Protein AF-A0AAV0UZR2-F1 (afdb_monomer_lite)

Foldseek 3Di:
DDWAKEKEKEFECAQAWWWKFKDFPPDTPDIGIAGHRGIDMDMDTCVVQAQTKIKIFIWDQDPPRDIDRPFDIDIDHHHDDPPGYYHYYYDYGYYD

Radius of gyration: 14.13 Å; chains: 1; bounding box: 41×25×30 Å

Sequence (96 aa):
MKISPVTIKFTSVDTKDVAVNIKSGGDKIDEVGVPAGGTVTWKSNVTALGGKTLYLNRWRQGFLGIPDTAGGSLMLWIPRSSHGGSLQLTAVVNKS

Structure (mmCIF, N/CA/C/O backbone):
data_AF-A0AAV0UZR2-F1
#
_entry.id   AF-A0AAV0UZR2-F1
#
loop_
_atom_site.group_PDB
_atom_site.id
_atom_site.type_symbol
_atom_site.label_atom_id
_atom_site.label_alt_id
_atom_site.label_comp_id
_atom_site.label_asym_id
_atom_site.label_entity_id
_at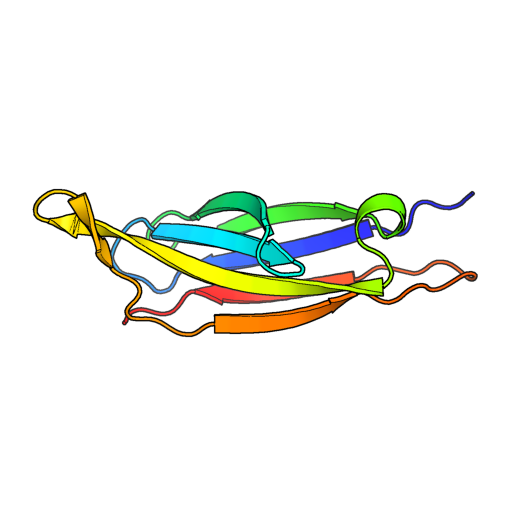om_site.label_seq_id
_atom_site.pdbx_PDB_ins_code
_atom_site.Cartn_x
_atom_site.Cartn_y
_atom_site.Cartn_z
_atom_site.occupancy
_atom_site.B_iso_or_equiv
_atom_site.auth_seq_id
_atom_site.auth_comp_id
_atom_site.auth_asym_id
_atom_site.auth_atom_id
_atom_site.pdbx_PDB_model_num
ATOM 1 N N . MET A 1 1 ? 23.705 1.122 -9.496 1.00 58.53 1 MET A N 1
ATOM 2 C CA . MET A 1 1 ? 22.293 1.443 -9.808 1.00 58.53 1 MET A CA 1
ATOM 3 C C . MET A 1 1 ? 21.659 2.048 -8.563 1.00 58.53 1 MET A C 1
ATOM 5 O O . MET A 1 1 ? 21.770 1.448 -7.503 1.00 58.53 1 MET A O 1
ATOM 9 N N . LYS A 1 2 ? 21.088 3.256 -8.643 1.00 66.00 2 LYS A N 1
ATOM 10 C CA . LYS A 1 2 ? 20.457 3.909 -7.484 1.00 66.00 2 LYS A CA 1
ATOM 11 C C . LYS A 1 2 ? 19.085 3.262 -7.262 1.00 66.00 2 LYS A C 1
ATOM 13 O O . LYS A 1 2 ? 18.291 3.218 -8.195 1.00 66.00 2 LYS A O 1
ATOM 18 N N . ILE A 1 3 ? 18.824 2.721 -6.072 1.00 80.25 3 ILE A N 1
ATOM 19 C CA . ILE A 1 3 ? 17.514 2.135 -5.750 1.00 80.25 3 ILE A CA 1
ATOM 20 C C . ILE A 1 3 ? 16.518 3.284 -5.565 1.00 80.25 3 ILE A C 1
ATOM 22 O O . ILE A 1 3 ? 16.710 4.129 -4.694 1.00 80.25 3 ILE A O 1
ATOM 26 N N . SER A 1 4 ? 15.465 3.315 -6.381 1.00 91.56 4 SER A N 1
ATOM 27 C CA . SER A 1 4 ? 14.359 4.265 -6.235 1.00 91.56 4 SER A CA 1
ATOM 28 C C . SER A 1 4 ? 13.284 3.685 -5.314 1.00 91.56 4 SER A C 1
ATOM 30 O O . SER A 1 4 ? 12.670 2.676 -5.678 1.00 91.56 4 SER A O 1
ATOM 32 N N . PRO A 1 5 ? 13.055 4.265 -4.122 1.00 94.88 5 PRO A N 1
ATOM 33 C CA . PRO A 1 5 ? 12.114 3.711 -3.162 1.00 94.88 5 PRO A CA 1
ATOM 34 C C . PRO A 1 5 ? 10.664 4.023 -3.540 1.00 94.88 5 PRO A C 1
ATOM 36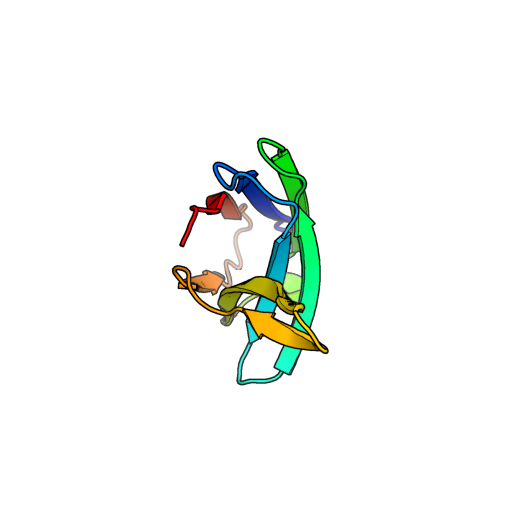 O O . PRO A 1 5 ? 10.356 5.061 -4.134 1.00 94.88 5 PRO A O 1
ATOM 39 N N . VAL A 1 6 ? 9.779 3.117 -3.140 1.00 96.62 6 VAL A N 1
ATOM 40 C CA . VAL A 1 6 ? 8.327 3.291 -3.147 1.00 96.62 6 VAL A CA 1
ATOM 41 C C . VAL A 1 6 ? 7.869 3.178 -1.699 1.00 96.62 6 VAL A C 1
ATOM 43 O O . VAL A 1 6 ? 7.989 2.110 -1.105 1.00 96.62 6 VAL A O 1
ATOM 46 N N . THR A 1 7 ? 7.374 4.269 -1.125 1.00 97.94 7 THR A N 1
ATOM 47 C CA . THR A 1 7 ? 6.912 4.317 0.267 1.00 97.94 7 THR A CA 1
ATOM 48 C C . THR A 1 7 ? 5.449 4.722 0.295 1.00 97.94 7 THR A C 1
ATOM 50 O O . THR A 1 7 ? 5.090 5.792 -0.198 1.00 97.94 7 THR A O 1
ATOM 53 N N . ILE A 1 8 ? 4.612 3.884 0.899 1.00 98.25 8 ILE A N 1
ATOM 54 C CA . ILE A 1 8 ? 3.195 4.171 1.106 1.00 98.25 8 ILE A CA 1
ATOM 55 C C . ILE A 1 8 ? 2.931 4.193 2.606 1.00 98.25 8 ILE A C 1
ATOM 57 O O . ILE A 1 8 ? 3.146 3.207 3.306 1.00 98.25 8 ILE A O 1
ATOM 61 N N . LYS A 1 9 ? 2.475 5.336 3.105 1.00 98.56 9 LYS A N 1
ATOM 62 C CA . LYS A 1 9 ? 2.024 5.522 4.477 1.00 98.56 9 LYS A CA 1
ATOM 63 C C . LYS A 1 9 ? 0.507 5.404 4.502 1.00 98.56 9 LYS A C 1
ATOM 65 O O . LYS A 1 9 ? -0.181 6.240 3.924 1.00 98.56 9 LYS A O 1
ATOM 70 N N . PHE A 1 10 ? -0.005 4.378 5.161 1.00 97.75 10 PHE A N 1
ATOM 71 C CA . PHE A 1 10 ? -1.428 4.215 5.419 1.00 97.75 10 PHE A CA 1
ATOM 72 C C . PHE A 1 10 ? -1.764 4.847 6.761 1.00 97.75 10 PHE A C 1
ATOM 74 O O . PHE A 1 10 ? -1.142 4.507 7.765 1.00 97.75 10 PHE A O 1
ATOM 81 N N . THR A 1 11 ? -2.741 5.745 6.784 1.00 97.06 11 THR A N 1
ATOM 82 C CA . THR A 1 11 ? -3.270 6.341 8.015 1.00 97.06 11 THR A CA 1
ATOM 83 C C . THR A 1 11 ? -4.752 6.020 8.097 1.00 97.06 11 THR A C 1
ATOM 85 O O . THR A 1 11 ? -5.518 6.415 7.222 1.00 97.06 11 THR A O 1
ATOM 88 N N . SER A 1 12 ? -5.148 5.270 9.120 1.00 94.94 12 SER A N 1
ATOM 89 C CA . SER A 1 12 ? -6.528 4.841 9.306 1.00 94.94 12 SER A CA 1
ATOM 90 C C . SER A 1 12 ? -7.332 5.895 10.051 1.00 94.94 12 SER A C 1
ATOM 92 O O . SER A 1 12 ? -6.920 6.369 11.106 1.00 94.94 12 SER A O 1
ATOM 94 N N . VAL A 1 13 ? -8.503 6.222 9.512 1.00 93.88 13 VAL A N 1
ATOM 95 C CA . VAL A 1 13 ? -9.589 6.898 10.238 1.00 93.88 13 VAL A CA 1
ATOM 96 C C . VAL A 1 13 ? -10.762 5.938 10.490 1.00 93.88 13 VAL A C 1
ATOM 98 O O . VAL A 1 13 ? -11.852 6.362 10.867 1.00 93.88 13 VAL A O 1
ATOM 101 N N . ASP A 1 14 ? -10.553 4.637 10.264 1.00 90.50 14 ASP A N 1
ATOM 102 C CA . ASP A 1 14 ? -11.505 3.579 10.599 1.00 90.50 14 ASP A CA 1
ATOM 103 C C . ASP A 1 14 ? -11.574 3.398 12.129 1.00 90.50 14 ASP A C 1
ATOM 105 O O . ASP A 1 14 ? -10.608 3.639 12.861 1.00 90.50 14 ASP A O 1
ATOM 109 N N . THR A 1 15 ? -12.734 2.962 12.620 1.00 91.25 15 THR A N 1
ATOM 110 C CA . THR A 1 15 ? -12.966 2.655 14.038 1.00 91.25 15 THR A CA 1
ATOM 111 C C . THR A 1 15 ? -12.563 1.228 14.404 1.00 91.25 15 THR A C 1
ATOM 113 O O . THR A 1 15 ? -12.688 0.828 15.565 1.00 91.25 15 THR A O 1
ATOM 116 N N . LYS A 1 16 ? -12.117 0.439 13.422 1.00 90.56 16 LYS A N 1
ATOM 117 C CA . LYS A 1 16 ? -11.680 -0.948 13.575 1.00 90.56 16 LYS A CA 1
ATOM 118 C C . LYS A 1 16 ? -10.348 -1.178 12.875 1.00 90.56 16 LYS A C 1
ATOM 120 O O . LYS A 1 16 ? -9.982 -0.461 11.947 1.00 90.56 16 LYS A O 1
ATOM 125 N N . ASP A 1 17 ? -9.653 -2.217 13.322 1.00 92.38 17 ASP A N 1
ATOM 126 C CA . ASP A 1 17 ? -8.482 -2.723 12.622 1.00 92.38 17 ASP A CA 1
ATOM 127 C C . ASP A 1 17 ? -8.910 -3.277 11.263 1.00 92.38 17 ASP A C 1
ATOM 129 O O . ASP A 1 17 ? -9.918 -3.987 11.136 1.00 92.38 17 ASP A O 1
ATOM 133 N N . VAL A 1 18 ? -8.133 -2.929 10.248 1.00 92.44 18 VAL A N 1
ATOM 134 C CA . VAL A 1 18 ? -8.352 -3.306 8.854 1.00 92.44 18 VAL A CA 1
ATOM 135 C C . VAL A 1 18 ? -7.034 -3.773 8.254 1.00 92.44 18 VAL A C 1
ATOM 137 O O . VAL A 1 18 ? -5.975 -3.655 8.865 1.00 92.44 18 VAL A O 1
ATOM 140 N N . ALA A 1 19 ? -7.079 -4.280 7.034 1.00 93.69 19 ALA A N 1
ATOM 141 C CA . ALA A 1 19 ? -5.905 -4.456 6.207 1.00 93.69 19 ALA A CA 1
ATOM 142 C C . ALA A 1 19 ? -6.063 -3.704 4.885 1.00 93.69 19 ALA A C 1
ATOM 144 O O . ALA A 1 19 ? -7.169 -3.386 4.446 1.00 93.69 19 ALA A O 1
ATOM 145 N N . VAL A 1 20 ? -4.944 -3.433 4.227 1.00 94.62 20 VAL A N 1
ATOM 146 C CA . VAL A 1 20 ? -4.909 -2.957 2.848 1.00 94.62 20 VAL A CA 1
ATOM 147 C C . VAL A 1 20 ? -4.285 -4.045 1.993 1.00 94.62 20 VAL A C 1
ATOM 149 O O . VAL A 1 20 ? -3.106 -4.363 2.129 1.00 94.62 20 VAL A O 1
ATOM 152 N N . ASN A 1 21 ? -5.083 -4.605 1.091 1.00 94.44 21 ASN A N 1
ATOM 153 C CA . ASN A 1 21 ? -4.593 -5.489 0.047 1.00 94.44 21 ASN A CA 1
ATOM 154 C C . ASN A 1 21 ? -3.899 -4.662 -1.033 1.00 94.44 21 ASN A C 1
ATOM 156 O O . ASN A 1 21 ? -4.495 -3.732 -1.578 1.00 94.44 21 ASN A O 1
ATOM 160 N N . ILE A 1 22 ? -2.671 -5.039 -1.374 1.00 96.69 22 ILE A N 1
ATOM 161 C CA . ILE A 1 22 ? -1.886 -4.449 -2.455 1.00 96.69 22 ILE A CA 1
ATOM 162 C C . ILE A 1 22 ? -1.853 -5.464 -3.591 1.00 96.69 22 ILE A C 1
ATOM 164 O O . ILE A 1 22 ? -1.331 -6.566 -3.429 1.00 96.69 22 ILE A O 1
ATOM 168 N N . LYS A 1 23 ? -2.426 -5.112 -4.742 1.00 96.44 23 LYS A N 1
ATOM 169 C CA . LYS A 1 23 ? -2.515 -5.996 -5.912 1.00 96.44 23 LYS A CA 1
ATOM 170 C C . LYS A 1 23 ? -1.971 -5.340 -7.174 1.00 96.44 23 LYS A C 1
ATOM 172 O O . LYS A 1 23 ? -1.930 -4.119 -7.263 1.00 96.44 23 LYS A O 1
ATOM 177 N N . SER A 1 24 ? -1.626 -6.142 -8.177 1.00 97.12 24 SER A N 1
ATOM 178 C CA . SER A 1 24 ? -1.356 -5.685 -9.548 1.00 97.12 24 SER A CA 1
ATOM 179 C C . SER A 1 24 ? -1.814 -6.750 -10.533 1.00 97.12 24 SER A C 1
ATOM 181 O O . SER A 1 24 ? -1.433 -7.903 -10.394 1.00 97.12 24 SER A O 1
ATOM 183 N N . GLY A 1 25 ?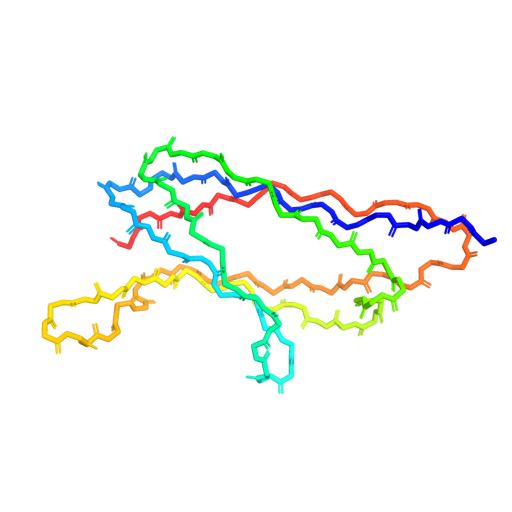 -2.598 -6.375 -11.547 1.00 94.19 25 GLY A N 1
ATOM 184 C CA . GLY A 1 25 ? -3.055 -7.321 -12.577 1.00 94.19 25 GLY A CA 1
ATOM 185 C C . GLY A 1 25 ? -3.952 -8.457 -12.063 1.00 94.19 25 GLY A C 1
ATOM 186 O O . GLY A 1 25 ? -4.087 -9.464 -12.740 1.00 94.19 25 GLY A O 1
ATOM 187 N N . GLY A 1 26 ? -4.553 -8.307 -10.877 1.00 90.56 26 GLY A N 1
ATOM 188 C CA . GLY A 1 26 ? -5.378 -9.335 -10.226 1.00 90.56 26 GLY A CA 1
ATOM 189 C C . GLY A 1 26 ? -4.658 -10.096 -9.109 1.00 90.56 26 GLY A C 1
ATOM 190 O O . GLY A 1 26 ? -5.308 -10.505 -8.145 1.00 90.56 26 GLY A O 1
ATOM 191 N N . ASP A 1 27 ? -3.328 -10.172 -9.162 1.00 95.19 27 ASP A N 1
ATOM 192 C CA . ASP A 1 27 ? -2.522 -10.905 -8.186 1.00 95.19 27 ASP A CA 1
ATOM 193 C C . ASP A 1 27 ? -2.249 -10.085 -6.925 1.00 95.19 27 ASP A C 1
ATOM 195 O O . ASP A 1 27 ? -1.987 -8.877 -6.986 1.00 95.19 27 ASP A O 1
ATOM 199 N N . LYS A 1 28 ? -2.284 -10.752 -5.764 1.00 94.81 28 LYS A N 1
ATOM 200 C CA . LYS A 1 28 ? -1.891 -10.151 -4.485 1.00 94.81 28 LYS A CA 1
ATOM 201 C C . LYS A 1 28 ? -0.367 -10.041 -4.419 1.00 94.81 28 LYS A C 1
ATOM 203 O O . LYS A 1 28 ? 0.333 -11.036 -4.555 1.00 94.81 28 LYS A O 1
ATOM 208 N N . ILE A 1 29 ? 0.118 -8.823 -4.193 1.00 96.88 29 ILE A N 1
ATOM 209 C CA . ILE A 1 29 ? 1.523 -8.522 -3.903 1.00 96.88 29 ILE A CA 1
ATOM 210 C C . ILE A 1 29 ? 1.758 -8.615 -2.398 1.00 96.88 29 ILE A C 1
ATOM 212 O O . ILE A 1 29 ? 2.725 -9.236 -1.973 1.00 96.88 29 ILE A O 1
ATOM 216 N N . ASP A 1 30 ? 0.890 -7.977 -1.610 1.00 97.25 30 ASP A N 1
ATOM 217 C CA . ASP A 1 30 ? 1.017 -7.919 -0.155 1.00 97.25 30 ASP A CA 1
ATOM 218 C C . ASP A 1 30 ? -0.334 -7.614 0.517 1.00 97.25 30 ASP A C 1
ATOM 220 O O . ASP A 1 30 ? -1.293 -7.188 -0.139 1.00 97.25 30 ASP A O 1
ATOM 224 N N . GLU A 1 31 ? -0.403 -7.805 1.830 1.00 95.44 31 GLU A N 1
ATOM 225 C CA . GLU A 1 31 ? -1.513 -7.401 2.687 1.00 95.44 31 GLU A CA 1
ATOM 226 C C . GLU A 1 31 ? -0.972 -6.733 3.954 1.00 95.44 31 GLU A C 1
ATOM 228 O O . GLU A 1 31 ? -0.252 -7.336 4.744 1.00 95.44 31 GLU A O 1
ATOM 233 N N . VAL A 1 32 ? -1.331 -5.466 4.155 1.00 96.50 32 VAL A N 1
ATOM 234 C CA . VAL A 1 32 ? -0.794 -4.649 5.247 1.00 96.50 32 VAL A CA 1
ATOM 235 C C . VAL A 1 32 ? -1.870 -4.429 6.296 1.00 96.50 32 VAL A C 1
ATOM 237 O O . VAL A 1 32 ? -2.837 -3.721 6.030 1.00 96.50 32 VAL A O 1
ATOM 240 N N . GLY A 1 33 ? -1.697 -4.990 7.492 1.00 95.81 33 GLY A N 1
ATOM 241 C CA . GLY A 1 33 ? -2.549 -4.675 8.640 1.00 95.81 33 GLY A CA 1
ATOM 242 C C . GLY A 1 33 ? -2.381 -3.215 9.072 1.00 95.81 33 GLY A C 1
ATOM 243 O O . GLY A 1 33 ? -1.258 -2.737 9.226 1.00 95.81 33 GLY A O 1
ATOM 244 N N . VAL A 1 34 ? -3.490 -2.505 9.270 1.00 95.88 34 VAL A N 1
ATOM 245 C CA . VAL A 1 34 ? -3.535 -1.108 9.715 1.00 95.88 34 VAL A CA 1
ATOM 246 C C . VAL A 1 34 ? -4.478 -1.008 10.922 1.00 95.88 34 VAL A C 1
ATOM 248 O O . VAL A 1 34 ? -5.688 -1.193 10.762 1.00 95.88 34 VAL A O 1
ATOM 251 N N . PRO A 1 35 ? -3.953 -0.715 12.127 1.00 95.50 35 PRO A N 1
ATOM 252 C CA . PRO A 1 35 ? -4.781 -0.567 13.321 1.00 95.50 35 PRO A CA 1
ATOM 253 C C . PRO A 1 35 ? -5.783 0.591 13.215 1.00 95.50 35 PRO A C 1
ATOM 255 O O . PRO A 1 35 ? -5.531 1.572 12.508 1.00 95.50 35 PRO A O 1
ATOM 258 N N . ALA A 1 36 ? -6.888 0.513 13.957 1.00 94.56 36 ALA A N 1
ATOM 259 C CA . ALA A 1 36 ? -7.868 1.594 14.084 1.00 94.56 36 ALA A CA 1
ATOM 260 C C . ALA A 1 36 ? -7.196 2.890 14.572 1.00 94.56 36 ALA A C 1
ATOM 262 O O . ALA A 1 36 ? -6.442 2.872 15.545 1.00 94.56 36 ALA A O 1
ATOM 263 N N . GLY A 1 37 ? -7.426 4.013 13.880 1.00 95.38 37 GLY A N 1
ATOM 264 C CA . GLY A 1 37 ? -6.743 5.289 14.163 1.00 95.38 37 GLY A CA 1
ATOM 265 C C . GLY A 1 37 ? -5.216 5.275 13.953 1.00 95.38 37 GLY A C 1
ATOM 266 O O . GLY A 1 37 ? -4.535 6.267 14.215 1.00 95.38 37 GLY A O 1
ATOM 267 N N . GLY A 1 38 ? -4.659 4.143 13.519 1.00 97.06 38 GLY A N 1
ATOM 268 C CA . GLY A 1 38 ? -3.231 3.895 13.439 1.00 97.06 38 GLY A CA 1
ATOM 269 C C . GLY A 1 38 ? -2.604 4.379 12.140 1.00 97.06 38 GLY A C 1
ATOM 270 O O . GLY A 1 38 ? -3.263 4.786 11.183 1.00 97.06 38 GLY A O 1
ATOM 271 N N . THR A 1 39 ? -1.278 4.317 12.097 1.00 98.25 39 THR A N 1
ATOM 272 C CA . THR A 1 39 ? -0.500 4.629 10.902 1.00 98.25 39 THR A CA 1
ATOM 273 C C . THR A 1 39 ? 0.571 3.574 10.684 1.00 98.25 39 THR A C 1
ATOM 275 O O . THR A 1 39 ? 1.338 3.272 11.595 1.00 98.25 39 THR A O 1
ATOM 278 N N . VAL A 1 40 ? 0.653 3.051 9.463 1.00 98.31 40 VAL A N 1
ATOM 279 C CA . VAL A 1 40 ? 1.614 2.016 9.068 1.00 98.31 40 VAL A CA 1
ATOM 280 C C . VAL A 1 40 ? 2.320 2.441 7.789 1.00 98.31 40 VAL A C 1
ATOM 282 O O . VAL A 1 40 ? 1.712 3.004 6.883 1.00 98.31 40 VAL A O 1
ATOM 285 N N . THR A 1 41 ? 3.627 2.199 7.714 1.00 98.62 41 THR A N 1
ATOM 286 C CA . THR A 1 41 ? 4.421 2.486 6.515 1.00 98.62 41 THR A CA 1
ATOM 287 C C . THR A 1 41 ? 4.802 1.188 5.825 1.00 98.62 41 THR A C 1
ATOM 289 O O . THR A 1 41 ? 5.518 0.371 6.397 1.00 98.62 41 THR A O 1
ATOM 292 N N . TRP A 1 42 ? 4.374 1.041 4.578 1.00 98.44 42 TRP A N 1
ATOM 293 C CA . TRP A 1 42 ? 4.793 -0.016 3.671 1.00 98.44 42 TRP A CA 1
ATOM 294 C C . TRP A 1 42 ? 5.876 0.498 2.719 1.00 98.44 42 TRP A C 1
ATOM 296 O O . TRP A 1 42 ? 5.816 1.638 2.245 1.00 98.44 42 TRP A O 1
ATOM 306 N N . LYS A 1 43 ? 6.889 -0.328 2.447 1.00 98.00 43 LYS A N 1
ATOM 307 C CA . LYS A 1 43 ? 8.043 0.039 1.617 1.00 98.00 43 LYS A CA 1
ATOM 308 C C . LYS A 1 43 ? 8.312 -1.024 0.562 1.00 98.00 43 LYS A C 1
ATOM 310 O O . LYS A 1 43 ? 8.266 -2.215 0.835 1.00 98.00 43 LYS A O 1
ATOM 315 N N . SER A 1 44 ? 8.679 -0.564 -0.623 1.00 96.44 44 SER A N 1
ATOM 316 C CA . SER A 1 44 ? 9.170 -1.367 -1.736 1.00 96.44 44 SER A CA 1
ATOM 317 C C . SER A 1 44 ? 10.106 -0.509 -2.600 1.00 96.44 44 SER A C 1
ATOM 319 O O . SER A 1 44 ? 10.671 0.487 -2.134 1.00 96.44 44 SER A O 1
ATOM 321 N N . ASN A 1 45 ? 10.307 -0.877 -3.863 1.00 94.44 45 ASN A N 1
ATOM 322 C CA . ASN A 1 45 ? 11.168 -0.154 -4.789 1.00 94.44 45 ASN A CA 1
ATOM 323 C C . ASN A 1 45 ? 10.702 -0.277 -6.250 1.00 94.44 45 ASN A C 1
ATOM 325 O O . ASN A 1 45 ? 9.925 -1.159 -6.620 1.00 94.44 45 ASN A O 1
ATOM 329 N N . VAL A 1 46 ? 11.210 0.623 -7.093 1.00 92.81 46 VAL A N 1
ATOM 330 C CA . VAL A 1 46 ? 10.898 0.678 -8.530 1.00 92.81 46 VAL A CA 1
ATOM 331 C C . VAL A 1 46 ? 11.442 -0.537 -9.289 1.00 92.81 46 VAL A C 1
ATOM 333 O O . VAL A 1 46 ? 10.855 -0.911 -10.298 1.00 92.81 46 VAL A O 1
ATOM 336 N N . THR A 1 47 ? 12.494 -1.208 -8.811 1.00 91.69 47 THR A N 1
ATOM 337 C CA . THR A 1 47 ? 12.972 -2.455 -9.436 1.00 91.69 47 THR A CA 1
ATOM 338 C C . THR A 1 47 ? 11.901 -3.548 -9.382 1.00 91.69 47 THR A C 1
ATOM 340 O O . THR A 1 47 ? 11.718 -4.269 -10.356 1.00 91.69 47 THR A O 1
ATOM 343 N N . ALA A 1 48 ? 11.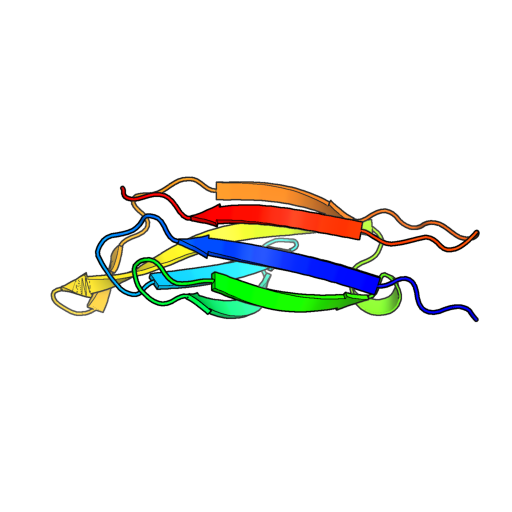157 -3.641 -8.276 1.00 93.75 48 ALA A N 1
ATOM 344 C CA . ALA A 1 48 ? 10.076 -4.609 -8.111 1.00 93.75 48 ALA A CA 1
ATOM 345 C C . ALA A 1 48 ? 8.755 -4.159 -8.761 1.00 93.75 48 ALA A C 1
ATOM 347 O O . ALA A 1 48 ? 8.022 -4.972 -9.329 1.00 93.75 48 ALA A O 1
ATOM 348 N N . LEU A 1 49 ? 8.424 -2.868 -8.653 1.00 95.56 49 LEU A N 1
ATOM 349 C CA . LEU A 1 49 ? 7.075 -2.368 -8.951 1.00 95.56 49 LEU A CA 1
ATOM 350 C C . LEU A 1 49 ? 6.979 -1.474 -10.183 1.00 95.56 49 LEU A C 1
ATOM 352 O O . LEU A 1 49 ? 5.874 -1.161 -10.618 1.00 95.56 49 LEU A O 1
ATOM 356 N N . GLY A 1 50 ? 8.104 -1.041 -10.743 1.00 94.69 50 GLY A N 1
ATOM 357 C CA . GLY A 1 50 ? 8.138 -0.098 -11.849 1.00 94.69 50 GLY A CA 1
ATOM 358 C C . GLY A 1 50 ? 7.283 -0.564 -13.024 1.00 94.69 50 GLY A C 1
ATOM 359 O O . GLY A 1 50 ? 7.477 -1.648 -13.567 1.00 94.69 50 GLY A O 1
ATOM 360 N N . GLY A 1 51 ? 6.347 0.283 -13.448 1.00 94.75 51 GLY A N 1
ATOM 361 C CA . GLY A 1 51 ? 5.468 0.035 -14.586 1.00 94.75 51 GLY A CA 1
ATOM 362 C C . GLY A 1 51 ? 4.224 -0.775 -14.246 1.00 94.75 51 GLY A C 1
ATOM 363 O O . GLY A 1 51 ? 3.357 -0.898 -15.107 1.00 94.75 51 GLY A O 1
ATOM 364 N N . LYS A 1 52 ? 4.113 -1.290 -13.017 1.00 96.31 52 LYS A N 1
ATOM 365 C CA . LYS A 1 52 ? 2.893 -1.918 -12.514 1.00 96.31 52 LYS A CA 1
ATOM 366 C C . LYS A 1 52 ? 1.884 -0.853 -12.095 1.00 96.31 52 LYS A C 1
ATOM 368 O O . LYS A 1 52 ? 2.247 0.228 -11.624 1.00 96.31 52 LYS A O 1
ATOM 373 N N . THR A 1 53 ? 0.613 -1.208 -12.212 1.00 97.50 53 THR A N 1
ATOM 374 C CA . THR A 1 53 ? -0.489 -0.476 -11.593 1.00 97.50 53 THR A CA 1
ATOM 375 C C . THR A 1 53 ? -0.853 -1.183 -10.298 1.00 97.50 53 THR A C 1
ATOM 377 O O . THR A 1 53 ? -1.249 -2.347 -10.317 1.00 97.50 53 THR A O 1
ATOM 380 N N . LEU A 1 54 ? -0.696 -0.487 -9.176 1.00 97.69 54 LEU A N 1
ATOM 381 C CA . LEU A 1 54 ? -1.116 -0.965 -7.871 1.00 97.69 54 LEU A CA 1
ATOM 382 C C . LEU A 1 54 ? -2.593 -0.665 -7.649 1.00 97.69 54 LEU A C 1
ATOM 384 O O . LEU A 1 54 ? -3.045 0.458 -7.868 1.00 97.69 54 LEU A O 1
ATOM 388 N N . TYR A 1 55 ? -3.307 -1.658 -7.142 1.00 95.56 55 TYR A N 1
ATOM 389 C CA . TYR A 1 55 ? -4.641 -1.522 -6.579 1.00 95.56 55 TYR A CA 1
ATOM 390 C C . TYR A 1 55 ? -4.523 -1.685 -5.070 1.00 95.56 55 TYR A C 1
ATOM 392 O O . TYR A 1 55 ? -4.137 -2.754 -4.591 1.00 95.56 55 TYR A O 1
ATOM 400 N N . LEU A 1 56 ? -4.823 -0.618 -4.336 1.00 95.50 56 LEU A N 1
ATOM 401 C CA . LEU A 1 56 ? -4.846 -0.596 -2.879 1.00 95.50 56 LEU A CA 1
ATOM 402 C C . LEU A 1 56 ? -6.304 -0.694 -2.443 1.00 95.50 56 LEU A C 1
ATOM 404 O O . LEU A 1 56 ? -7.089 0.223 -2.696 1.00 95.50 56 LEU A O 1
ATOM 408 N N . ASN A 1 57 ? -6.669 -1.813 -1.829 1.00 90.88 57 ASN A N 1
ATOM 409 C CA . ASN A 1 57 ? -8.040 -2.081 -1.417 1.00 90.88 57 ASN A CA 1
ATOM 410 C C . ASN A 1 57 ? -8.126 -2.256 0.096 1.00 90.88 57 ASN A C 1
ATOM 412 O O . ASN A 1 57 ? -7.488 -3.159 0.643 1.00 90.88 57 ASN A O 1
ATOM 416 N N . ARG A 1 58 ? -8.944 -1.431 0.757 1.00 91.44 58 ARG A N 1
ATOM 417 C CA . ARG A 1 58 ? -9.297 -1.635 2.165 1.00 91.44 58 ARG A CA 1
ATOM 418 C C . ARG A 1 58 ? -10.042 -2.962 2.307 1.00 91.44 58 ARG A C 1
ATOM 420 O O . ARG A 1 58 ? -10.909 -3.300 1.507 1.00 91.44 58 ARG A O 1
ATOM 427 N N . TRP A 1 59 ? -9.682 -3.718 3.329 1.00 86.69 59 TRP A N 1
ATOM 428 C CA . TRP A 1 59 ? -10.155 -5.068 3.576 1.00 86.69 59 TRP A CA 1
ATOM 429 C C . TRP A 1 59 ? -10.356 -5.290 5.067 1.00 86.69 59 TRP A C 1
ATOM 431 O O . TRP A 1 59 ? -9.507 -4.911 5.870 1.00 86.69 59 TRP A O 1
ATOM 441 N N . ARG A 1 60 ? -11.438 -5.965 5.447 1.00 86.75 60 ARG A N 1
ATOM 442 C CA . ARG A 1 60 ? -11.601 -6.487 6.802 1.00 86.75 60 ARG A CA 1
ATOM 443 C C . ARG A 1 60 ? -12.344 -7.812 6.754 1.00 86.75 60 ARG A C 1
ATOM 445 O O . ARG A 1 60 ? -13.300 -7.971 6.000 1.00 86.75 60 ARG A O 1
ATOM 452 N N . GLN A 1 61 ? -11.923 -8.764 7.580 1.00 76.56 61 GLN A N 1
ATOM 453 C CA . GLN A 1 61 ? -12.715 -9.969 7.784 1.00 76.56 61 GLN A CA 1
ATOM 454 C C . GLN A 1 61 ? -13.988 -9.592 8.556 1.00 76.56 61 GLN A C 1
ATOM 456 O O . GLN A 1 61 ? -13.918 -9.099 9.684 1.00 76.56 61 GLN A O 1
ATOM 461 N N . GLY A 1 62 ? -15.147 -9.767 7.924 1.00 71.12 62 GLY A N 1
ATOM 462 C CA . GLY A 1 62 ? -16.451 -9.536 8.531 1.00 71.12 62 GLY A CA 1
ATOM 463 C C . GLY A 1 62 ? -16.927 -10.714 9.385 1.00 71.12 62 GLY A C 1
ATOM 464 O O . GLY A 1 62 ? -16.210 -11.687 9.635 1.00 71.12 62 GLY A O 1
ATOM 465 N N . PHE A 1 63 ? -18.169 -10.614 9.856 1.00 62.34 63 PHE A N 1
ATOM 466 C CA . PHE A 1 63 ? -18.818 -11.648 10.664 1.00 62.34 63 PHE A CA 1
ATOM 467 C C . PHE A 1 63 ? -19.010 -12.941 9.846 1.00 62.34 63 PHE A C 1
ATOM 469 O O . PHE A 1 63 ? -19.327 -12.884 8.661 1.00 62.34 63 PHE A O 1
ATOM 476 N N . LEU A 1 64 ? -18.779 -14.105 10.467 1.00 73.94 64 LEU A N 1
ATOM 477 C CA . LEU A 1 64 ? -18.781 -15.436 9.824 1.00 73.94 64 LEU A CA 1
ATOM 478 C C . LEU A 1 64 ? -17.754 -15.623 8.689 1.00 73.94 64 LEU A C 1
ATOM 480 O O . LEU A 1 64 ? -17.899 -16.518 7.862 1.00 73.94 64 LEU A O 1
ATOM 484 N N . GLY A 1 65 ? -16.702 -14.800 8.641 1.00 67.25 65 GLY A N 1
ATOM 485 C CA . GLY A 1 65 ? -15.673 -14.894 7.602 1.00 67.25 65 GLY A CA 1
ATOM 486 C C . GLY A 1 65 ? -16.097 -14.310 6.254 1.00 67.25 65 GLY A C 1
ATOM 487 O O . GLY A 1 65 ? -15.366 -14.462 5.278 1.00 67.25 65 GLY A O 1
ATOM 488 N N . ILE A 1 66 ? -17.237 -13.613 6.199 1.00 69.50 66 ILE A N 1
ATOM 489 C CA . ILE A 1 66 ? -17.662 -12.887 5.005 1.00 69.50 66 ILE A CA 1
ATOM 490 C C . ILE A 1 66 ? -16.762 -11.655 4.843 1.00 69.50 66 ILE A C 1
ATOM 492 O O . ILE A 1 66 ? -16.635 -10.867 5.781 1.00 69.50 66 ILE A O 1
ATOM 496 N N . PRO A 1 67 ? -16.130 -11.470 3.677 1.00 69.06 67 PRO A N 1
ATOM 497 C CA . PRO A 1 67 ? -15.376 -10.267 3.357 1.00 69.06 67 PRO A CA 1
ATOM 498 C C . PRO A 1 67 ? -16.184 -8.981 3.545 1.00 69.06 67 PRO A C 1
ATOM 500 O O . PRO A 1 67 ? -17.222 -8.815 2.910 1.00 69.06 67 PRO A O 1
ATOM 503 N N . ASP A 1 68 ? -15.683 -8.044 4.349 1.00 71.12 68 ASP A N 1
ATOM 504 C CA . ASP A 1 68 ? -16.145 -6.661 4.304 1.00 71.12 68 ASP A CA 1
ATOM 505 C C . ASP A 1 68 ? -15.196 -5.851 3.411 1.00 71.12 68 ASP A C 1
ATOM 507 O O . ASP A 1 68 ? -14.060 -5.527 3.778 1.00 71.12 68 ASP A O 1
ATOM 511 N N . THR A 1 69 ? -15.673 -5.563 2.201 1.00 68.75 69 THR A N 1
ATOM 512 C CA . THR A 1 69 ? -15.005 -4.692 1.229 1.00 68.75 69 THR A CA 1
ATOM 513 C C . THR A 1 69 ? -15.704 -3.347 1.095 1.00 68.75 69 THR A C 1
ATOM 515 O O . THR A 1 69 ? -15.393 -2.608 0.163 1.00 68.75 69 THR A O 1
ATOM 518 N N . ALA A 1 70 ? -16.660 -3.019 1.973 1.00 63.19 70 ALA A N 1
ATOM 519 C CA . ALA A 1 70 ? -17.193 -1.671 2.002 1.00 63.19 70 ALA A CA 1
ATOM 520 C C . ALA A 1 70 ? -16.014 -0.733 2.315 1.00 63.19 70 ALA A C 1
ATOM 522 O O . ALA A 1 70 ? -15.236 -0.969 3.246 1.00 63.19 70 ALA A O 1
ATOM 523 N N . GLY A 1 71 ? -15.799 0.258 1.453 1.00 67.62 71 GLY A N 1
ATOM 524 C CA . GLY A 1 71 ? -14.626 1.127 1.485 1.00 67.62 71 GLY A CA 1
ATOM 525 C C . GLY A 1 71 ? -14.197 1.578 0.090 1.00 67.62 71 GLY A C 1
ATOM 526 O O . GLY A 1 71 ? -14.662 1.070 -0.929 1.00 67.62 71 GLY A O 1
ATOM 527 N N . GLY A 1 72 ? -13.310 2.571 0.048 1.00 77.12 72 GLY A N 1
ATOM 528 C CA . GLY A 1 72 ? -12.717 3.054 -1.195 1.00 77.12 72 GLY A CA 1
ATOM 529 C C . GLY A 1 72 ? -11.511 2.221 -1.633 1.00 77.12 72 GLY A C 1
ATOM 530 O O . GLY A 1 72 ? -10.804 1.634 -0.813 1.00 77.12 72 GLY A O 1
ATOM 531 N N . SER A 1 73 ? -11.240 2.236 -2.935 1.00 87.62 73 SER A N 1
ATOM 532 C CA . SER A 1 73 ? -10.014 1.698 -3.528 1.00 87.62 73 SER A CA 1
ATOM 533 C C . SER A 1 73 ? -9.196 2.812 -4.171 1.00 87.62 73 SER A C 1
ATOM 535 O O . SER A 1 73 ? -9.767 3.730 -4.761 1.00 87.62 73 SER A O 1
ATOM 537 N N . LEU A 1 74 ? -7.869 2.697 -4.133 1.00 93.75 74 LEU A N 1
ATOM 538 C CA . LEU A 1 74 ? -6.964 3.578 -4.870 1.00 93.75 74 LEU A CA 1
ATOM 539 C C . LEU A 1 74 ? -6.223 2.788 -5.948 1.00 93.75 74 LEU A C 1
ATOM 541 O O . LEU A 1 74 ? -5.645 1.739 -5.667 1.00 93.75 74 LEU A O 1
ATOM 545 N N . MET A 1 75 ? -6.194 3.328 -7.165 1.00 95.38 75 MET A N 1
ATOM 546 C CA . MET A 1 75 ? -5.362 2.826 -8.254 1.00 95.38 75 MET A CA 1
ATOM 547 C C . MET A 1 75 ? -4.183 3.778 -8.472 1.00 95.38 75 MET A C 1
ATOM 549 O O . MET A 1 75 ? -4.380 4.979 -8.650 1.00 95.38 75 MET A O 1
ATOM 553 N N . LEU A 1 76 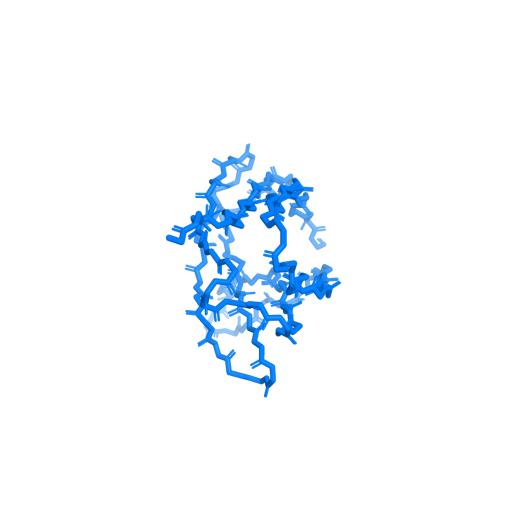? -2.961 3.251 -8.457 1.00 95.75 76 LEU A N 1
ATOM 554 C CA . LEU A 1 76 ? -1.729 4.028 -8.581 1.00 95.75 76 LEU A CA 1
ATOM 555 C C . LEU A 1 76 ? -0.767 3.352 -9.554 1.00 95.75 76 LEU A C 1
ATOM 557 O O . LEU A 1 76 ? -0.317 2.236 -9.314 1.00 95.75 76 LEU A O 1
ATOM 561 N N . TRP A 1 77 ? -0.379 4.047 -10.618 1.00 96.44 77 TRP A N 1
ATOM 562 C CA . TRP A 1 77 ? 0.699 3.585 -11.489 1.00 96.44 77 TRP A CA 1
ATOM 563 C C . TRP A 1 77 ? 2.077 3.950 -10.920 1.00 96.44 77 TRP A C 1
ATOM 565 O O . TRP A 1 77 ? 2.292 5.085 -10.491 1.00 96.44 77 TRP A O 1
ATOM 575 N N . ILE A 1 78 ? 3.021 3.002 -10.928 1.00 95.50 78 ILE A N 1
ATOM 576 C CA . ILE A 1 78 ? 4.379 3.217 -10.408 1.00 95.50 78 ILE A CA 1
ATOM 577 C C . ILE A 1 78 ? 5.338 3.613 -11.541 1.00 95.50 78 ILE A C 1
ATOM 579 O O . ILE A 1 78 ? 5.549 2.824 -12.469 1.00 95.50 78 ILE A O 1
ATOM 583 N N . PRO A 1 79 ? 5.990 4.788 -11.462 1.00 90.31 79 PRO A N 1
ATOM 584 C CA . PRO A 1 79 ? 6.871 5.265 -12.519 1.00 90.31 79 PRO A CA 1
ATOM 585 C C . PRO A 1 79 ? 8.146 4.429 -12.678 1.00 90.31 79 PRO A C 1
ATOM 587 O O . PRO A 1 79 ? 8.763 4.008 -11.702 1.00 90.31 79 PRO A O 1
ATOM 590 N N . ARG A 1 80 ? 8.578 4.250 -13.935 1.00 88.50 80 ARG A N 1
ATOM 591 C CA . ARG A 1 80 ? 9.859 3.626 -14.328 1.00 88.50 80 ARG A CA 1
ATOM 592 C C . ARG A 1 80 ? 10.905 4.679 -14.688 1.00 88.50 80 ARG A C 1
ATOM 594 O O . ARG A 1 80 ? 11.338 4.763 -15.832 1.00 88.50 80 ARG A O 1
ATOM 601 N N . SER A 1 81 ? 11.284 5.521 -13.730 1.00 82.12 81 SER A N 1
ATOM 602 C CA . SER A 1 81 ? 12.339 6.511 -13.974 1.00 82.12 81 SER A CA 1
ATOM 603 C C . SER A 1 81 ? 13.709 5.835 -14.092 1.00 82.12 81 SER A C 1
ATOM 605 O O . SER A 1 81 ? 14.146 5.150 -13.169 1.00 82.12 81 SER A O 1
ATOM 607 N N . SER A 1 82 ? 14.412 6.065 -15.203 1.00 79.19 82 SER A N 1
ATOM 608 C CA . SER A 1 82 ? 15.814 5.661 -15.400 1.00 79.19 82 SER A CA 1
ATOM 609 C C . SER A 1 82 ? 16.820 6.623 -14.754 1.00 79.19 82 SER A C 1
ATOM 611 O O . SER A 1 82 ? 17.988 6.278 -14.603 1.00 79.19 82 SER A O 1
ATOM 613 N N . HIS A 1 83 ? 16.367 7.805 -14.324 1.00 83.88 83 HIS A N 1
ATOM 614 C CA . HIS A 1 83 ? 17.201 8.856 -13.729 1.00 83.88 83 HIS A CA 1
ATOM 615 C C . HIS A 1 83 ? 17.110 8.891 -12.190 1.00 83.88 83 HIS A C 1
ATOM 617 O O . HIS A 1 83 ? 17.596 9.818 -11.545 1.00 83.88 83 HIS A O 1
ATOM 623 N N . GLY A 1 84 ? 16.493 7.874 -11.576 1.00 81.06 84 GLY A N 1
ATOM 624 C CA . GLY A 1 84 ? 16.251 7.807 -10.133 1.00 81.06 84 GLY A CA 1
ATOM 625 C C . GLY A 1 84 ? 14.971 8.533 -9.693 1.00 81.06 84 GLY A C 1
ATOM 626 O O . GLY A 1 84 ?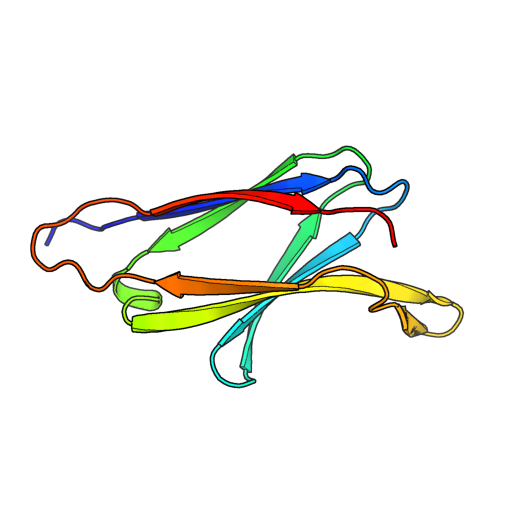 14.066 8.762 -10.493 1.00 81.06 84 GLY A O 1
ATOM 627 N N . GLY A 1 85 ? 14.881 8.866 -8.400 1.00 87.44 85 GLY A N 1
ATOM 628 C CA . GLY A 1 85 ? 13.696 9.465 -7.762 1.00 87.44 85 GLY A CA 1
ATOM 629 C C . GLY A 1 85 ? 13.070 8.560 -6.696 1.00 87.44 85 GLY A C 1
ATOM 630 O O . GLY A 1 85 ? 13.609 7.495 -6.392 1.00 87.44 85 GLY A O 1
ATOM 631 N N . SER A 1 86 ? 11.941 8.982 -6.126 1.00 92.06 86 SER A N 1
ATOM 632 C CA . SER A 1 86 ? 11.177 8.217 -5.131 1.00 92.06 86 SER A CA 1
ATOM 633 C C . SER A 1 86 ? 9.684 8.465 -5.283 1.00 92.06 86 SER A C 1
ATOM 635 O O . SER A 1 86 ? 9.287 9.610 -5.495 1.00 92.06 86 SER A O 1
ATOM 637 N N . LEU A 1 87 ? 8.869 7.430 -5.089 1.00 94.56 87 LEU A N 1
ATOM 638 C CA . LEU A 1 87 ? 7.433 7.596 -4.889 1.00 94.56 87 LEU A CA 1
ATOM 639 C C . LEU A 1 87 ? 7.131 7.611 -3.390 1.00 94.56 87 LEU A C 1
ATOM 641 O O . LEU A 1 87 ? 7.503 6.681 -2.673 1.00 94.56 87 LEU A O 1
ATOM 645 N N . GLN A 1 88 ? 6.451 8.658 -2.929 1.00 96.50 88 GLN A N 1
ATOM 646 C CA . GLN A 1 88 ? 5.937 8.764 -1.567 1.00 96.50 88 GLN A CA 1
ATOM 647 C C . GLN A 1 88 ? 4.448 9.087 -1.621 1.00 96.50 88 GLN A C 1
ATOM 649 O O . GLN A 1 88 ? 4.050 10.075 -2.231 1.00 96.50 88 GLN A O 1
ATOM 654 N N . LEU A 1 89 ? 3.637 8.248 -0.987 1.00 97.56 89 LEU A N 1
ATOM 655 C CA . LEU A 1 89 ? 2.192 8.419 -0.903 1.00 97.56 89 LEU A CA 1
ATOM 656 C C . LEU A 1 89 ? 1.767 8.338 0.560 1.00 97.56 89 LEU A C 1
ATOM 658 O O . LEU A 1 89 ? 2.154 7.406 1.259 1.00 97.56 89 LEU A O 1
ATOM 662 N N . THR A 1 90 ? 0.927 9.272 1.002 1.00 97.62 90 THR A N 1
ATOM 663 C CA . THR A 1 90 ? 0.100 9.070 2.197 1.00 97.62 90 THR A CA 1
ATOM 664 C C . THR A 1 90 ? -1.319 8.762 1.742 1.00 97.62 90 THR A C 1
ATOM 666 O O . THR A 1 90 ? -1.936 9.579 1.065 1.00 97.62 90 THR A O 1
ATOM 669 N N . ALA A 1 91 ? -1.815 7.578 2.084 1.00 95.81 91 ALA A N 1
ATOM 670 C CA . ALA A 1 91 ? -3.162 7.124 1.782 1.00 95.81 91 ALA A CA 1
ATOM 671 C C . ALA A 1 91 ? -3.981 7.069 3.074 1.00 95.81 91 ALA A C 1
ATOM 673 O O . ALA A 1 91 ? -3.596 6.404 4.040 1.00 95.81 91 ALA A O 1
ATOM 674 N N . VAL A 1 92 ? -5.116 7.765 3.084 1.00 94.62 92 VAL A N 1
ATOM 675 C CA . VAL A 1 92 ? -6.064 7.700 4.197 1.00 94.62 92 VAL A CA 1
ATOM 676 C C . VAL A 1 92 ? -6.974 6.490 3.995 1.00 94.62 92 VAL A C 1
ATOM 678 O O . VAL A 1 92 ? -7.590 6.341 2.939 1.00 94.62 92 VAL A O 1
ATOM 681 N N . VAL A 1 93 ? -7.042 5.618 4.997 1.00 92.38 93 VAL A N 1
ATOM 682 C CA . VAL A 1 93 ? -7.917 4.443 5.015 1.00 92.38 93 VAL A CA 1
ATOM 683 C C . VAL A 1 93 ? -9.191 4.827 5.757 1.00 92.38 93 VAL A C 1
ATOM 685 O O . VAL A 1 93 ? -9.191 4.966 6.980 1.00 92.38 93 VAL A O 1
ATOM 688 N N . ASN A 1 94 ? -10.255 5.074 4.995 1.00 83.56 94 ASN A N 1
ATOM 689 C CA . ASN A 1 94 ? -11.516 5.583 5.522 1.00 83.56 94 ASN A CA 1
ATOM 690 C C . ASN A 1 94 ? -12.423 4.475 6.058 1.00 83.56 94 ASN A C 1
ATOM 692 O O . ASN A 1 94 ? -12.382 3.337 5.588 1.00 83.56 94 ASN A O 1
ATOM 696 N N . LYS A 1 95 ? -13.292 4.869 6.994 1.00 72.06 95 LYS A N 1
ATOM 697 C CA . LYS A 1 95 ? -14.453 4.089 7.414 1.00 72.06 95 LYS A CA 1
ATOM 698 C C . LYS A 1 95 ? -15.417 3.938 6.229 1.00 72.06 95 LYS A C 1
ATOM 700 O O . LYS A 1 95 ? -15.671 4.910 5.517 1.00 72.06 95 LYS A O 1
ATOM 705 N N . SER A 1 96 ? -15.933 2.732 6.043 1.00 62.50 96 SER A N 1
ATOM 706 C CA . SER A 1 96 ? -17.090 2.440 5.192 1.00 62.50 96 SER A CA 1
ATOM 707 C C . SER A 1 96 ? -18.393 2.988 5.750 1.00 62.50 96 SER A C 1
ATOM 709 O O . SER A 1 96 ? -18.594 2.849 6.983 1.00 62.50 96 SER A O 1
#

Secondary structure (DSSP, 8-state):
----EEEEEEEE--SS-EEEEEEETTEEEEEEEE-TT-EEEEEEEHHHHTTPEEEEEEEEE-GGG-EE--S-EEEEEPP--TT---EEEEEEE---

Organism: Hyaloperonospora brassicae (NCBI:txid162125)

pLDDT: mean 89.47, std 10.41, range [58.53, 98.62]